Protein AF-A0A7J3DPV1-F1 (afdb_monomer)

pLDDT: mean 88.67, std 12.88, range [51.0, 98.31]

Radius of gyration: 14.08 Å; Cα contacts (8 Å, |Δi|>4): 167; chains: 1; bounding box: 32×33×42 Å

Solvent-accessible surface area (backbone atoms only — not comparable to full-atom values): 6144 Å² total; per-residue (Å²): 134,61,70,71,61,55,53,51,53,58,49,51,57,48,48,58,61,26,59,67,57,33,80,77,38,49,48,84,47,47,68,43,28,28,56,27,31,76,72,37,38,58,82,30,24,80,46,56,32,90,91,45,41,34,71,36,36,49,56,21,22,28,51,88,76,35,44,81,34,60,40,25,26,48,45,30,23,53,53,22,55,77,71,67,37,56,68,51,19,50,51,25,50,56,50,29,50,75,71,64,25,76,93,40,65,99,58,60,56,60,85,73,78,89

Sequence (114 aa):
MNSLKLLKLKYQKLLEQTAKGWSKVAPKTKKERESVYNRGGAECFLDPNPEDKGASRYPICRKTDAQIDCRGLLAAFIRARQQGENDIARKAFNKAKREKCPWTEGKTLEDYGL

Secondary structure (DSSP, 8-state):
--HHHHHHHHHHHHHHHHHHHHHHHS--SHHHHHHHHHHH-GGGEEE--SSSGGG-EEE-B-TTT--B-HHHHHHHHHHHHHHT-HHHHHHHHHHHHHTT-GGGTT--SGGGT-

Structure (mmCIF, N/CA/C/O backbone):
data_AF-A0A7J3DPV1-F1
#
_entry.id   AF-A0A7J3DPV1-F1
#
loop_
_atom_site.group_PDB
_atom_site.id
_atom_site.type_symbol
_atom_site.label_atom_id
_atom_site.label_alt_id
_atom_site.label_comp_id
_atom_site.label_asym_id
_atom_site.label_entity_id
_atom_site.label_seq_id
_atom_site.pdbx_PDB_ins_code
_atom_site.Cartn_x
_atom_site.Cartn_y
_atom_site.Cartn_z
_atom_site.occupancy
_atom_site.B_iso_or_equiv
_atom_site.auth_seq_id
_atom_site.auth_comp_id
_atom_site.auth_asym_id
_atom_site.auth_atom_id
_atom_site.pdbx_PDB_model_num
ATOM 1 N N . MET A 1 1 ? -11.902 19.385 26.164 1.00 51.00 1 MET A N 1
ATOM 2 C CA . MET A 1 1 ? -10.805 18.611 25.527 1.00 51.00 1 MET A CA 1
ATOM 3 C C . MET A 1 1 ? -10.736 18.981 24.051 1.00 51.00 1 MET A C 1
ATOM 5 O O . MET A 1 1 ? -11.767 18.975 23.401 1.00 51.00 1 MET A O 1
ATOM 9 N N . ASN A 1 2 ? -9.562 19.367 23.541 1.00 55.72 2 ASN A N 1
ATOM 10 C CA . ASN A 1 2 ? -9.404 19.931 22.192 1.00 55.72 2 ASN A CA 1
ATOM 11 C C . ASN A 1 2 ? -9.473 18.826 21.112 1.00 55.72 2 ASN A C 1
ATOM 13 O O . ASN A 1 2 ? -8.737 17.842 21.217 1.00 55.72 2 ASN A O 1
ATOM 17 N N . SER A 1 3 ? -10.318 18.985 20.086 1.00 57.88 3 SER A N 1
ATOM 18 C CA . SER A 1 3 ? -10.593 17.974 19.036 1.00 57.88 3 SER A CA 1
ATOM 19 C C . SER A 1 3 ? -9.317 17.441 18.355 1.00 57.88 3 SER A C 1
ATOM 21 O O . SER A 1 3 ? -9.127 16.234 18.193 1.00 57.88 3 SER A O 1
ATOM 23 N N . LEU A 1 4 ? -8.348 18.328 18.110 1.00 57.38 4 LEU A N 1
ATOM 24 C CA . LEU A 1 4 ? -7.014 18.006 17.583 1.00 57.38 4 LEU A CA 1
ATOM 25 C C . LEU A 1 4 ? -6.203 17.041 18.465 1.00 57.38 4 LEU A C 1
ATOM 27 O O . LEU A 1 4 ? -5.452 16.210 17.955 1.00 57.38 4 LEU A O 1
ATOM 31 N N . LYS A 1 5 ? -6.338 17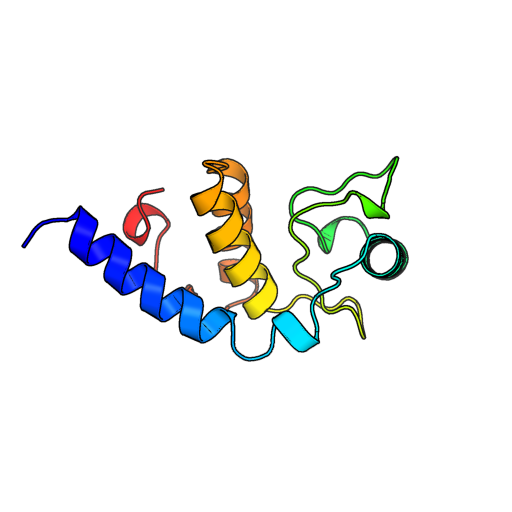.136 19.792 1.00 61.22 5 LYS A N 1
ATOM 32 C CA . LYS A 1 5 ? -5.615 16.280 20.748 1.00 61.22 5 LYS A CA 1
ATOM 33 C C . LYS A 1 5 ? -6.193 14.861 20.743 1.00 61.22 5 LYS A C 1
ATOM 35 O O . LYS A 1 5 ? -5.444 13.891 20.818 1.00 61.22 5 LYS A O 1
ATOM 40 N N . LEU A 1 6 ? -7.513 14.751 20.575 1.00 58.62 6 LEU A N 1
ATOM 41 C CA . LEU A 1 6 ? -8.228 13.481 20.458 1.00 58.62 6 LEU A CA 1
ATOM 42 C C . LEU A 1 6 ? -7.889 12.756 19.146 1.00 58.62 6 LEU A C 1
ATOM 44 O O . LEU A 1 6 ? -7.658 11.548 19.152 1.00 58.62 6 LEU A O 1
ATOM 48 N N . LEU A 1 7 ? -7.804 13.502 18.037 1.00 60.75 7 LEU A N 1
ATOM 49 C CA . LEU A 1 7 ? -7.413 12.966 16.731 1.00 60.75 7 LEU A CA 1
ATOM 50 C C . LEU A 1 7 ? -5.985 12.396 16.773 1.00 60.75 7 LEU A C 1
ATOM 52 O O . LEU A 1 7 ? -5.756 11.271 16.337 1.00 60.75 7 LEU A O 1
ATOM 56 N N . LYS A 1 8 ? -5.043 13.130 17.386 1.00 62.47 8 LYS A N 1
ATOM 57 C CA . LYS A 1 8 ? -3.654 12.680 17.580 1.00 62.47 8 LYS A CA 1
ATOM 58 C C . LYS A 1 8 ? -3.557 11.407 18.432 1.00 62.47 8 LYS A C 1
ATOM 60 O O . LYS A 1 8 ? -2.820 10.502 18.064 1.00 62.47 8 LYS A O 1
ATOM 65 N N . LEU A 1 9 ? -4.332 11.291 19.515 1.00 61.19 9 LEU A N 1
ATOM 66 C CA . LEU A 1 9 ? -4.367 10.087 20.365 1.00 61.19 9 LEU A CA 1
ATOM 67 C C . LEU A 1 9 ? -4.933 8.857 19.635 1.00 61.19 9 LEU A C 1
ATOM 69 O O . LEU A 1 9 ? -4.350 7.774 19.709 1.00 61.19 9 LEU A O 1
ATOM 73 N N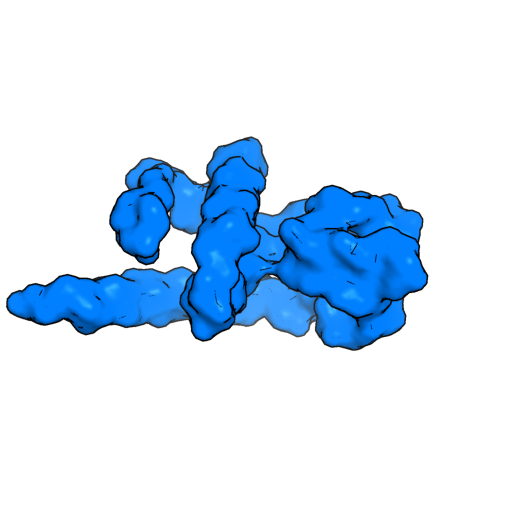 . LYS A 1 10 ? -6.034 9.018 18.886 1.00 66.94 10 LYS A N 1
ATOM 74 C CA . LYS A 1 10 ? -6.592 7.946 18.039 1.00 66.94 10 LYS A CA 1
ATOM 75 C C . LYS A 1 10 ? -5.584 7.496 16.974 1.00 66.94 10 LYS A C 1
ATOM 77 O O . LYS A 1 10 ? -5.437 6.303 16.721 1.00 66.94 10 LYS A O 1
ATOM 82 N N . TYR A 1 11 ? -4.851 8.447 16.402 1.00 65.81 11 TYR A N 1
ATOM 83 C CA . TYR A 1 11 ? -3.815 8.206 15.403 1.00 65.81 11 TYR A CA 1
ATOM 84 C C . TYR A 1 11 ? -2.583 7.482 15.966 1.00 65.81 11 TYR A C 1
ATOM 86 O O . TYR A 1 11 ? -2.060 6.571 15.327 1.00 65.81 11 TYR A O 1
ATOM 94 N N . GLN A 1 12 ? -2.161 7.823 17.187 1.00 64.56 12 GLN A N 1
ATOM 95 C CA . GLN A 1 12 ? -1.057 7.161 17.889 1.00 64.56 12 GLN A CA 1
ATOM 96 C C . GLN A 1 12 ? -1.335 5.661 18.090 1.00 64.56 12 GLN A C 1
ATOM 98 O O . GLN A 1 12 ? -0.482 4.820 17.820 1.00 64.56 12 GLN A O 1
ATOM 103 N N . LYS A 1 13 ? -2.571 5.317 18.472 1.00 67.44 13 LYS A N 1
ATOM 104 C CA . LYS A 1 13 ? -3.002 3.926 18.670 1.00 67.44 13 LYS A CA 1
ATOM 105 C C . LYS A 1 13 ? -3.031 3.126 17.359 1.00 67.44 13 LYS A C 1
ATOM 107 O O . LYS A 1 13 ? -2.667 1.953 17.342 1.00 67.44 13 LYS A O 1
ATOM 112 N N . LEU A 1 14 ? -3.417 3.761 16.249 1.00 66.56 14 LEU A N 1
ATOM 113 C CA . LEU A 1 14 ? -3.347 3.153 14.916 1.00 66.56 14 LEU A CA 1
ATOM 114 C C . LEU A 1 14 ? -1.896 2.929 14.489 1.00 66.56 14 LEU A C 1
ATOM 116 O O . LEU A 1 14 ? -1.560 1.832 14.052 1.00 66.56 14 LEU A O 1
ATOM 120 N N . LEU A 1 15 ? -1.016 3.917 14.677 1.00 64.69 15 LEU A N 1
ATOM 121 C CA . LEU A 1 15 ? 0.419 3.804 14.391 1.00 64.69 15 LEU A CA 1
ATOM 122 C C . LEU A 1 15 ? 1.063 2.609 15.106 1.00 64.69 15 LEU A C 1
ATOM 124 O O . LEU A 1 15 ? 1.805 1.853 14.481 1.00 64.69 15 LEU A O 1
ATOM 128 N N . GLU A 1 16 ? 0.737 2.389 16.379 1.00 62.75 16 GLU A N 1
ATOM 129 C CA . GLU A 1 16 ? 1.214 1.232 17.147 1.00 62.75 16 GLU A CA 1
ATOM 130 C C . GLU A 1 16 ? 0.731 -0.106 16.566 1.00 62.75 16 GLU A C 1
ATOM 132 O O . GLU A 1 16 ? 1.508 -1.060 16.475 1.00 62.75 16 GLU A O 1
ATOM 137 N N . GLN A 1 17 ? -0.529 -0.177 16.123 1.00 63.94 17 GLN A N 1
ATOM 138 C CA . GLN A 1 17 ? -1.079 -1.354 15.438 1.00 63.94 17 GLN A CA 1
ATOM 139 C C . GLN A 1 17 ? -0.419 -1.582 14.070 1.00 63.94 17 GLN A C 1
ATOM 141 O O . GLN A 1 17 ? -0.154 -2.720 13.688 1.00 63.94 17 GLN A O 1
ATOM 146 N N . THR A 1 18 ? -0.101 -0.504 13.352 1.00 63.88 18 THR A N 1
ATOM 147 C CA . THR A 1 18 ? 0.514 -0.556 12.018 1.00 63.88 18 THR A CA 1
ATOM 148 C C . THR A 1 18 ? 1.978 -0.981 12.062 1.00 63.88 18 THR A C 1
ATOM 150 O O . THR A 1 18 ? 2.447 -1.755 11.226 1.00 63.88 18 THR A O 1
ATOM 153 N N . ALA A 1 19 ? 2.724 -0.457 13.036 1.00 60.88 19 ALA A N 1
ATOM 154 C CA . ALA A 1 19 ? 4.160 -0.667 13.155 1.00 60.88 19 ALA A CA 1
ATOM 155 C C . ALA A 1 19 ? 4.511 -2.125 13.489 1.00 60.88 19 ALA A C 1
ATOM 157 O O . ALA A 1 19 ? 5.588 -2.608 13.119 1.00 60.88 19 ALA A O 1
ATOM 158 N N . LYS A 1 20 ? 3.597 -2.857 14.141 1.00 69.44 20 LYS A N 1
ATOM 159 C CA . LYS A 1 20 ? 3.789 -4.265 14.503 1.00 69.44 20 LYS A CA 1
ATOM 160 C C . LYS A 1 20 ? 3.690 -5.171 13.269 1.00 69.44 20 LYS A C 1
ATOM 162 O O . LYS A 1 20 ? 2.641 -5.686 12.896 1.00 69.44 20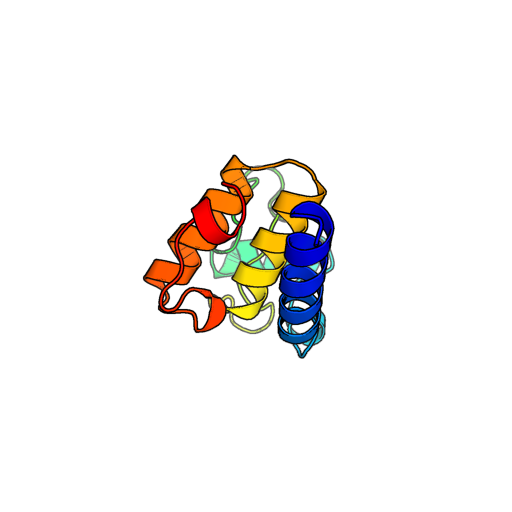 LYS A O 1
ATOM 167 N N . GLY A 1 21 ? 4.837 -5.395 12.634 1.00 81.62 21 GLY A N 1
ATOM 168 C CA . GLY A 1 21 ? 5.034 -6.439 11.626 1.00 81.62 21 GLY A CA 1
ATOM 169 C C . GLY A 1 21 ? 5.036 -5.956 10.179 1.00 81.62 21 GLY A C 1
ATOM 170 O O . GLY A 1 21 ? 5.732 -6.572 9.374 1.00 81.62 21 GLY A O 1
ATOM 171 N N . TRP A 1 22 ? 4.387 -4.831 9.842 1.00 91.69 22 TRP A N 1
ATOM 172 C CA . TRP A 1 22 ? 4.455 -4.288 8.477 1.00 91.69 22 TRP A CA 1
ATOM 173 C C . TRP A 1 22 ? 5.889 -3.963 8.068 1.00 91.69 22 TRP A C 1
ATOM 175 O O . TRP A 1 22 ? 6.336 -4.366 7.004 1.00 91.69 22 TRP A O 1
ATOM 185 N N . SER A 1 23 ? 6.669 -3.345 8.956 1.00 88.25 23 SER A N 1
ATOM 186 C CA . SER A 1 23 ? 8.077 -3.026 8.699 1.00 88.25 23 SER A CA 1
ATOM 187 C C . SER A 1 23 ? 8.953 -4.253 8.403 1.00 88.25 23 SER A C 1
ATOM 189 O O . SER A 1 23 ? 10.049 -4.090 7.872 1.00 88.25 23 SER A O 1
ATOM 191 N N . LYS A 1 24 ? 8.511 -5.476 8.720 1.00 90.56 24 LYS A N 1
ATOM 192 C CA . LYS A 1 24 ? 9.232 -6.715 8.388 1.00 90.56 24 LYS A CA 1
ATOM 193 C C . LYS A 1 24 ? 8.868 -7.244 6.996 1.00 90.56 24 LYS A C 1
ATOM 195 O O . LYS A 1 24 ? 9.718 -7.830 6.330 1.00 90.56 24 LYS A O 1
ATOM 200 N N . VAL A 1 25 ? 7.635 -7.006 6.549 1.00 94.50 25 VAL A N 1
ATOM 201 C CA . VAL A 1 25 ? 7.078 -7.569 5.304 1.00 94.50 25 VAL A CA 1
ATOM 202 C C . VAL A 1 25 ? 6.888 -6.540 4.184 1.00 94.50 25 VAL A C 1
ATOM 204 O O . VAL A 1 25 ? 6.666 -6.929 3.043 1.00 94.50 25 VAL A O 1
ATOM 207 N N . ALA A 1 26 ? 6.990 -5.244 4.473 1.00 94.50 26 ALA A N 1
ATOM 208 C CA . ALA A 1 26 ? 6.852 -4.175 3.491 1.00 94.50 26 ALA A CA 1
ATOM 209 C C . ALA A 1 26 ? 8.029 -4.163 2.499 1.00 94.50 26 ALA A C 1
ATOM 211 O O . ALA A 1 26 ? 9.176 -4.345 2.927 1.00 94.50 26 ALA A O 1
ATOM 212 N N . PRO A 1 27 ? 7.792 -3.873 1.207 1.00 96.06 27 PRO A N 1
ATOM 213 C CA . PRO A 1 27 ? 8.866 -3.571 0.267 1.00 96.06 27 PRO A CA 1
ATOM 214 C C . PRO A 1 27 ? 9.442 -2.177 0.566 1.00 96.06 27 PRO A C 1
ATOM 216 O O . PRO A 1 27 ? 8.778 -1.151 0.392 1.00 96.06 27 PRO A O 1
ATOM 219 N N . LYS A 1 28 ? 10.684 -2.125 1.052 1.00 93.88 28 LYS A N 1
ATOM 220 C CA . LYS A 1 28 ? 11.338 -0.886 1.500 1.00 93.88 28 LYS A CA 1
ATOM 221 C C . LYS A 1 28 ? 12.163 -0.248 0.397 1.00 93.88 28 LYS A C 1
ATOM 223 O O . LYS A 1 28 ? 12.132 0.970 0.241 1.00 93.88 28 LYS A O 1
ATOM 228 N N . THR A 1 29 ? 12.890 -1.071 -0.348 1.00 96.44 29 THR A N 1
ATOM 229 C CA . THR A 1 29 ? 13.822 -0.626 -1.388 1.00 96.44 29 THR A CA 1
ATOM 230 C C . THR A 1 29 ? 13.144 -0.523 -2.752 1.00 96.44 29 THR A C 1
ATOM 232 O O . THR A 1 29 ? 12.125 -1.173 -2.995 1.00 96.44 29 THR A O 1
ATOM 235 N N . LYS A 1 30 ? 13.742 0.247 -3.671 1.00 96.88 30 LYS A N 1
ATOM 236 C CA . LYS A 1 30 ? 13.290 0.347 -5.069 1.00 96.88 30 LYS A CA 1
ATOM 237 C C . LYS A 1 30 ? 13.170 -1.038 -5.725 1.00 96.88 30 LYS A C 1
ATOM 239 O O . LYS A 1 30 ? 12.131 -1.357 -6.292 1.00 96.88 30 LYS A O 1
ATOM 244 N N . LYS A 1 31 ? 14.179 -1.897 -5.536 1.00 97.62 31 LYS A N 1
ATOM 245 C CA . LYS A 1 31 ? 14.208 -3.271 -6.069 1.00 97.62 31 LYS A CA 1
ATOM 246 C C . LYS A 1 31 ? 13.113 -4.168 -5.480 1.00 97.62 31 LYS A C 1
ATOM 248 O O . LYS A 1 31 ? 12.497 -4.946 -6.201 1.00 97.62 31 LYS A O 1
ATOM 253 N N . GLU A 1 32 ? 12.837 -4.064 -4.177 1.00 97.69 32 GLU A N 1
ATOM 254 C CA . GLU A 1 32 ? 11.733 -4.813 -3.557 1.00 97.69 32 GLU A CA 1
ATOM 255 C C . GLU A 1 32 ? 10.372 -4.358 -4.101 1.00 97.69 32 GLU A C 1
ATOM 257 O O . GLU A 1 32 ? 9.506 -5.196 -4.343 1.00 97.69 32 GLU A O 1
ATOM 262 N N . ARG A 1 33 ? 10.179 -3.051 -4.321 1.00 97.88 33 ARG A N 1
ATOM 263 C CA . ARG A 1 33 ? 8.933 -2.514 -4.892 1.00 97.88 33 ARG A CA 1
ATOM 264 C C . ARG A 1 33 ? 8.741 -2.949 -6.335 1.00 97.88 33 ARG A C 1
ATOM 266 O O . ARG A 1 33 ? 7.668 -3.425 -6.677 1.00 97.88 33 ARG A O 1
ATOM 273 N N . GLU A 1 34 ? 9.792 -2.878 -7.141 1.00 97.94 34 GLU A N 1
ATOM 274 C CA . GLU A 1 34 ? 9.780 -3.384 -8.511 1.00 97.94 34 GLU A CA 1
ATOM 275 C C . GLU A 1 34 ? 9.455 -4.885 -8.559 1.00 97.94 34 GLU A C 1
ATOM 277 O O . GLU A 1 34 ? 8.604 -5.310 -9.337 1.00 97.94 34 GLU A O 1
ATOM 282 N N . SER A 1 35 ? 10.049 -5.693 -7.673 1.00 97.75 35 SER A N 1
ATOM 283 C CA . SER A 1 35 ? 9.730 -7.123 -7.559 1.00 97.75 35 SER A CA 1
ATOM 284 C C . SER A 1 35 ? 8.272 -7.381 -7.165 1.00 97.75 35 SER A C 1
ATOM 286 O O . SER A 1 35 ? 7.663 -8.331 -7.659 1.00 97.75 35 SER A O 1
ATOM 288 N N . VAL A 1 36 ? 7.705 -6.575 -6.264 1.00 97.88 36 VAL A N 1
ATOM 289 C CA . VAL A 1 36 ? 6.284 -6.673 -5.894 1.00 97.88 36 VAL A CA 1
ATOM 290 C C . VAL A 1 36 ? 5.398 -6.272 -7.067 1.00 97.88 36 VAL A C 1
ATOM 292 O O . VAL A 1 36 ? 4.473 -7.009 -7.384 1.00 97.88 36 VAL A O 1
ATOM 295 N N . TYR A 1 37 ? 5.711 -5.174 -7.753 1.00 98.00 37 TYR A N 1
ATOM 296 C CA . TYR A 1 37 ? 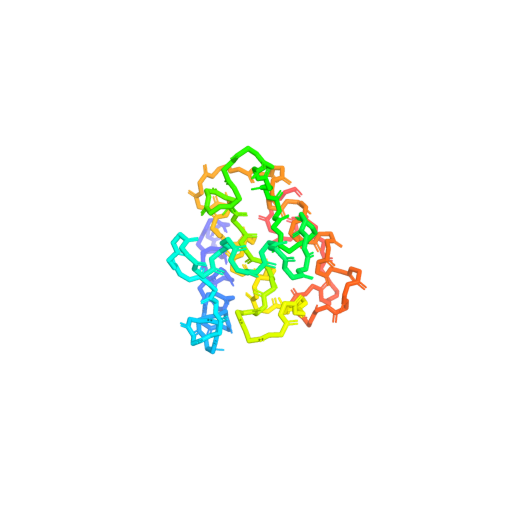4.969 -4.723 -8.929 1.00 98.00 37 TYR A CA 1
ATOM 297 C C . TYR A 1 37 ? 4.993 -5.768 -10.046 1.00 98.00 37 TYR A C 1
ATOM 299 O O . TYR A 1 37 ? 3.972 -6.053 -10.654 1.00 98.00 37 TYR A O 1
ATOM 307 N N . ASN A 1 38 ? 6.142 -6.387 -10.317 1.00 97.12 38 ASN A N 1
ATOM 308 C CA . ASN A 1 38 ? 6.243 -7.398 -11.371 1.00 97.12 38 ASN A CA 1
ATOM 309 C C . ASN A 1 38 ? 5.434 -8.669 -11.069 1.00 97.12 38 ASN A C 1
ATOM 311 O O . ASN A 1 38 ? 5.074 -9.379 -12.000 1.00 97.12 38 ASN A O 1
ATOM 315 N N . ARG A 1 39 ? 5.148 -8.963 -9.793 1.00 97.19 39 ARG A N 1
ATOM 316 C CA . ARG A 1 39 ? 4.377 -10.150 -9.385 1.00 97.19 39 ARG A CA 1
ATOM 317 C C . ARG A 1 39 ? 2.893 -9.875 -9.182 1.00 97.19 39 ARG A C 1
ATOM 319 O O . ARG A 1 39 ? 2.078 -10.685 -9.596 1.00 97.19 39 ARG A O 1
ATOM 326 N N . GLY A 1 40 ? 2.566 -8.774 -8.513 1.00 95.62 40 GLY A N 1
ATOM 327 C CA . GLY A 1 40 ? 1.199 -8.409 -8.135 1.00 95.62 40 GLY A CA 1
ATOM 328 C C . GLY A 1 40 ? 0.658 -7.189 -8.871 1.00 95.62 40 GLY A C 1
ATOM 329 O O . GLY A 1 40 ? -0.411 -6.716 -8.539 1.00 95.62 40 GLY A O 1
ATOM 330 N N . GLY A 1 41 ? 1.390 -6.626 -9.829 1.00 96.88 41 GLY A N 1
ATOM 331 C CA . GLY A 1 41 ? 0.925 -5.508 -10.644 1.00 96.88 41 GLY A CA 1
ATOM 332 C C . GLY A 1 41 ? 0.717 -4.188 -9.892 1.00 96.88 41 GLY A C 1
ATOM 333 O O . GLY A 1 41 ? 1.170 -3.970 -8.763 1.00 96.88 41 GLY A O 1
ATOM 334 N N . ALA A 1 42 ? 0.013 -3.278 -10.569 1.00 97.06 42 ALA A N 1
ATOM 335 C CA . ALA A 1 42 ? -0.274 -1.929 -10.089 1.00 97.06 42 ALA A CA 1
ATOM 336 C C . ALA A 1 42 ? -1.172 -1.907 -8.839 1.00 97.06 42 ALA A C 1
ATOM 338 O O . ALA A 1 42 ? -1.058 -1.003 -8.019 1.00 97.06 42 ALA A O 1
ATOM 339 N N . GLU A 1 43 ? -2.030 -2.912 -8.655 1.00 96.38 43 GLU A N 1
ATOM 340 C CA . GLU A 1 43 ? -2.964 -3.020 -7.525 1.00 96.38 43 GLU A CA 1
ATOM 341 C C . GLU A 1 43 ? -2.284 -3.161 -6.158 1.00 96.38 43 GLU A C 1
ATOM 343 O O . GLU A 1 43 ? -2.914 -2.897 -5.131 1.00 96.38 43 GLU A O 1
ATOM 348 N N . CYS A 1 44 ? -0.999 -3.527 -6.139 1.00 97.75 44 CYS A N 1
ATOM 349 C CA . CYS A 1 44 ? -0.185 -3.583 -4.931 1.00 97.75 44 CYS A CA 1
ATOM 350 C C . CYS A 1 44 ? 0.304 -2.222 -4.428 1.00 97.75 44 CYS A C 1
ATOM 352 O O . CYS A 1 44 ? 0.942 -2.154 -3.370 1.00 97.75 44 CYS A O 1
ATOM 354 N N . PHE A 1 45 ? -0.013 -1.148 -5.149 1.00 98.31 45 PHE A N 1
ATOM 355 C CA . PHE A 1 45 ? 0.365 0.222 -4.840 1.00 98.31 45 PHE A CA 1
ATOM 356 C C . PHE A 1 45 ? -0.860 1.126 -4.966 1.00 98.31 45 PHE A C 1
ATOM 358 O O . PHE A 1 45 ? -1.666 0.979 -5.879 1.00 98.31 45 PHE A O 1
ATOM 365 N N . LEU A 1 46 ? -1.023 2.081 -4.049 1.00 97.81 46 LEU A N 1
ATOM 366 C CA . LEU A 1 46 ? -2.109 3.068 -4.173 1.00 97.81 46 LEU A CA 1
ATOM 367 C C . LEU A 1 46 ? -1.763 4.223 -5.117 1.00 97.81 46 LEU A C 1
ATOM 369 O O . LEU A 1 46 ? -2.653 4.981 -5.505 1.00 97.81 46 LEU A O 1
ATOM 373 N N . ASP A 1 47 ? -0.485 4.333 -5.468 1.00 97.50 47 ASP A N 1
ATOM 374 C CA . ASP A 1 47 ? 0.048 5.273 -6.445 1.00 97.50 47 ASP A CA 1
ATOM 375 C C . ASP A 1 47 ? 1.127 4.562 -7.289 1.00 97.50 47 ASP A C 1
ATOM 377 O O . ASP A 1 47 ? 2.328 4.648 -6.994 1.00 97.50 47 ASP A O 1
ATOM 381 N N . PRO A 1 48 ? 0.698 3.720 -8.248 1.00 97.25 48 PRO A N 1
ATOM 382 C CA . PRO A 1 48 ? 1.592 2.955 -9.106 1.00 97.25 48 PRO A CA 1
ATOM 383 C C . PRO A 1 48 ? 2.255 3.846 -10.161 1.00 97.25 48 PRO A C 1
ATOM 385 O O . PRO A 1 48 ? 1.612 4.713 -10.743 1.00 97.25 48 PRO A O 1
ATOM 388 N N . ASN A 1 49 ? 3.516 3.558 -10.481 1.00 96.94 49 ASN A N 1
ATOM 389 C CA . ASN A 1 49 ? 4.227 4.174 -11.599 1.00 96.94 49 ASN A CA 1
ATOM 390 C C . ASN A 1 49 ? 4.631 3.076 -12.606 1.00 96.94 49 ASN A C 1
ATOM 392 O O . ASN A 1 49 ? 5.556 2.317 -12.325 1.00 96.94 49 ASN A O 1
ATOM 396 N N . PRO A 1 50 ? 3.927 2.929 -13.746 1.00 94.38 50 PRO A N 1
ATOM 397 C CA . PRO A 1 50 ? 4.232 1.895 -14.739 1.00 94.38 50 PRO A CA 1
ATOM 398 C C . PRO A 1 50 ? 5.586 2.067 -15.443 1.00 94.38 50 PRO A C 1
ATOM 400 O O . PRO A 1 50 ? 6.182 1.069 -15.847 1.00 94.38 50 PRO A O 1
ATOM 403 N N . GLU A 1 51 ? 6.067 3.305 -15.576 1.00 96.00 51 GLU A N 1
ATOM 404 C CA . GLU A 1 51 ? 7.331 3.638 -16.248 1.00 96.00 51 GLU A CA 1
ATOM 405 C C . GLU A 1 51 ? 8.538 3.380 -15.334 1.00 96.00 51 GLU A C 1
ATOM 407 O O . GLU A 1 51 ? 9.553 2.843 -15.772 1.00 96.00 51 GLU A O 1
ATOM 412 N N . ASP A 1 52 ? 8.403 3.678 -14.038 1.00 95.25 52 ASP A N 1
ATOM 413 C CA . ASP A 1 52 ? 9.356 3.300 -12.990 1.00 95.25 52 ASP A CA 1
ATOM 414 C C . ASP A 1 52 ? 8.635 2.530 -11.879 1.00 95.25 52 ASP A C 1
ATOM 416 O O . ASP A 1 52 ? 8.262 3.064 -10.831 1.00 95.25 52 ASP A O 1
ATOM 420 N N . LYS A 1 53 ? 8.477 1.223 -12.100 1.00 95.19 53 LYS A N 1
ATOM 421 C CA . LYS A 1 53 ? 7.793 0.302 -11.179 1.00 95.19 53 LYS A CA 1
ATOM 422 C C . LYS A 1 53 ? 8.348 0.367 -9.759 1.00 95.19 53 LYS A C 1
ATOM 424 O O . LYS A 1 53 ? 7.591 0.264 -8.792 1.00 95.19 53 LYS A O 1
ATOM 429 N N . GLY A 1 54 ? 9.658 0.571 -9.623 1.00 91.56 54 GLY A N 1
ATOM 430 C CA . GLY A 1 54 ? 10.333 0.702 -8.336 1.00 91.56 54 GLY A CA 1
ATOM 431 C C . GLY A 1 54 ? 10.059 2.031 -7.621 1.00 91.56 54 GLY A C 1
ATOM 432 O O . GLY A 1 54 ? 10.199 2.097 -6.396 1.00 91.56 54 GLY A O 1
ATOM 433 N N . ALA A 1 55 ? 9.634 3.065 -8.352 1.00 95.12 55 ALA A N 1
ATOM 434 C CA . ALA A 1 55 ? 9.184 4.346 -7.809 1.00 95.12 55 ALA A CA 1
ATOM 435 C C . ALA A 1 55 ? 7.709 4.352 -7.370 1.00 95.12 55 ALA A C 1
ATOM 437 O O . ALA A 1 55 ? 7.274 5.328 -6.757 1.00 95.12 55 ALA A O 1
ATOM 438 N N . SER A 1 56 ? 6.953 3.270 -7.602 1.00 96.12 56 SER A N 1
ATOM 439 C CA . SER A 1 56 ? 5.574 3.141 -7.111 1.00 96.12 56 SER A CA 1
ATOM 440 C C . SER A 1 56 ? 5.491 3.406 -5.599 1.00 96.12 56 SER A C 1
ATOM 442 O O . SER A 1 56 ? 6.290 2.894 -4.795 1.00 96.12 56 SER A O 1
ATOM 444 N N . ARG A 1 57 ? 4.533 4.242 -5.191 1.00 96.94 57 ARG A N 1
ATOM 445 C CA . ARG A 1 57 ? 4.362 4.677 -3.799 1.00 96.94 57 ARG A CA 1
ATOM 446 C C . ARG A 1 57 ? 3.218 3.922 -3.134 1.00 96.94 57 ARG A C 1
ATOM 448 O O . ARG A 1 57 ? 2.395 3.282 -3.779 1.00 96.94 57 ARG A O 1
ATOM 455 N N . TYR A 1 58 ? 3.189 3.995 -1.806 1.00 97.12 58 TYR A N 1
ATOM 456 C CA . TYR A 1 58 ? 2.128 3.394 -0.995 1.00 97.12 58 TYR A CA 1
ATOM 457 C C . TYR A 1 58 ? 1.932 1.893 -1.240 1.00 97.12 58 TYR A C 1
ATOM 459 O O . TYR A 1 58 ? 0.841 1.479 -1.636 1.00 97.12 58 TYR A O 1
ATOM 467 N N . PRO A 1 59 ? 2.976 1.069 -1.016 1.00 97.19 59 PRO A N 1
ATOM 468 C CA . PRO A 1 59 ? 2.833 -0.372 -1.127 1.00 97.19 59 PRO A CA 1
ATOM 469 C C . PRO A 1 59 ? 1.833 -0.881 -0.090 1.00 97.19 59 PRO A C 1
ATOM 471 O O . PRO A 1 59 ? 1.908 -0.525 1.087 1.00 97.19 59 PRO A O 1
ATOM 474 N N . ILE A 1 60 ? 0.932 -1.748 -0.534 1.00 97.75 60 ILE A N 1
ATOM 475 C CA . ILE A 1 60 ? -0.078 -2.396 0.310 1.00 97.75 60 ILE A CA 1
ATOM 476 C C . ILE A 1 60 ? 0.020 -3.921 0.282 1.00 97.75 60 ILE A C 1
ATOM 478 O O . ILE A 1 60 ? -0.610 -4.582 1.104 1.00 97.75 60 ILE A O 1
ATOM 482 N N . CYS A 1 61 ? 0.840 -4.471 -0.614 1.00 97.81 61 CYS A N 1
ATOM 483 C CA . CYS A 1 61 ? 1.152 -5.892 -0.665 1.00 97.81 61 CYS A CA 1
ATOM 484 C C . CYS A 1 61 ? 2.456 -6.237 0.056 1.00 97.81 61 CYS A C 1
ATOM 486 O O . CYS A 1 61 ? 3.409 -5.450 0.073 1.00 97.81 61 CYS A O 1
ATOM 488 N N . ARG A 1 62 ? 2.535 -7.451 0.607 1.00 96.81 62 ARG A N 1
ATOM 489 C CA . ARG A 1 62 ? 3.769 -7.967 1.214 1.00 96.81 62 ARG A CA 1
ATOM 490 C C . ARG A 1 62 ? 4.827 -8.246 0.152 1.00 96.81 62 ARG A C 1
ATOM 492 O O . ARG A 1 62 ? 4.538 -8.730 -0.940 1.00 96.81 62 ARG A O 1
ATOM 499 N N . LYS A 1 63 ? 6.093 -8.051 0.516 1.00 96.06 63 LYS A N 1
ATOM 500 C CA . LYS A 1 63 ? 7.230 -8.357 -0.359 1.00 96.06 63 LYS A CA 1
ATOM 501 C C . LYS A 1 63 ? 7.441 -9.848 -0.610 1.00 96.06 63 LYS A C 1
ATOM 503 O O . LYS A 1 63 ? 8.153 -10.199 -1.541 1.00 96.06 63 LYS A O 1
ATOM 508 N N . THR A 1 64 ? 6.878 -10.727 0.211 1.00 94.56 64 THR A N 1
ATOM 509 C CA . THR A 1 64 ? 7.081 -12.177 0.099 1.00 94.56 64 THR A CA 1
ATOM 510 C C . THR A 1 64 ? 6.204 -12.789 -0.983 1.00 94.56 64 THR A C 1
ATOM 512 O O . THR A 1 64 ? 6.719 -13.509 -1.827 1.00 94.56 64 THR A O 1
ATOM 515 N N . ASP A 1 65 ? 4.921 -12.438 -1.029 1.00 95.31 65 ASP A N 1
ATOM 516 C CA . ASP A 1 65 ? 3.904 -13.109 -1.854 1.00 95.31 65 ASP A CA 1
ATOM 517 C C . ASP A 1 65 ? 3.051 -12.150 -2.699 1.00 95.31 65 ASP A C 1
ATOM 519 O O . ASP A 1 65 ? 2.146 -12.601 -3.393 1.00 95.31 65 ASP A O 1
ATOM 523 N N . ALA A 1 66 ? 3.334 -10.842 -2.653 1.00 96.19 66 ALA A N 1
ATOM 524 C CA . ALA A 1 66 ? 2.559 -9.809 -3.337 1.00 96.19 66 ALA A CA 1
ATOM 525 C C . ALA A 1 66 ? 1.051 -9.845 -3.003 1.00 96.19 66 ALA A C 1
ATOM 527 O O . ALA A 1 66 ? 0.233 -9.375 -3.782 1.00 96.19 66 ALA A O 1
ATOM 528 N N . GLN A 1 67 ? 0.682 -10.357 -1.825 1.00 96.75 67 GLN A N 1
ATOM 529 C CA . GLN A 1 67 ? -0.699 -10.347 -1.347 1.00 96.75 67 GLN A CA 1
ATOM 530 C C . GLN A 1 67 ? -0.978 -9.086 -0.538 1.00 96.75 67 GLN A C 1
ATOM 532 O O . GLN A 1 67 ? -0.117 -8.634 0.230 1.00 96.75 67 GLN A O 1
ATOM 537 N N . ILE A 1 68 ? -2.190 -8.542 -0.682 1.00 96.62 68 ILE A N 1
ATOM 538 C CA . ILE A 1 68 ? -2.651 -7.378 0.080 1.00 96.62 68 ILE A CA 1
ATOM 539 C C . ILE A 1 68 ? -2.592 -7.683 1.580 1.00 96.62 68 ILE A C 1
ATOM 541 O O . ILE A 1 68 ? -2.944 -8.767 2.045 1.00 96.62 68 ILE A O 1
ATOM 545 N N . ASP A 1 69 ? -2.147 -6.697 2.352 1.00 95.19 69 ASP A N 1
ATOM 546 C CA . ASP A 1 69 ? -2.056 -6.786 3.798 1.00 95.19 69 ASP A CA 1
ATOM 547 C C . ASP A 1 69 ? -2.738 -5.583 4.452 1.00 95.19 69 ASP A C 1
ATOM 549 O O . ASP A 1 69 ? -2.433 -4.425 4.147 1.00 95.19 69 ASP A O 1
ATOM 553 N N . CYS A 1 70 ? 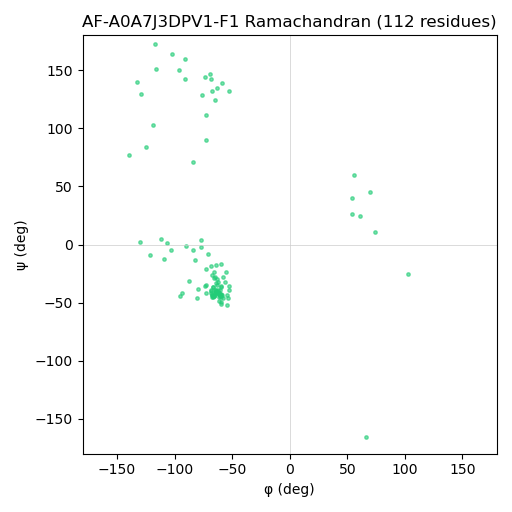-3.628 -5.841 5.410 1.00 94.00 70 CYS A N 1
ATOM 554 C CA . CYS A 1 70 ? -4.327 -4.783 6.136 1.00 94.00 70 CYS A CA 1
ATOM 555 C C . CYS A 1 70 ? -3.386 -3.812 6.854 1.00 94.00 70 CYS A C 1
ATOM 557 O O . CYS A 1 70 ? -3.731 -2.639 7.018 1.00 94.00 70 CYS A O 1
ATOM 559 N N . ARG A 1 71 ? -2.188 -4.267 7.247 1.00 93.69 71 ARG A N 1
ATOM 560 C CA . ARG A 1 71 ? -1.166 -3.402 7.847 1.00 93.69 71 ARG A CA 1
ATOM 561 C C . ARG A 1 71 ? -0.537 -2.477 6.806 1.00 93.69 71 ARG A C 1
ATOM 563 O O . ARG A 1 71 ? -0.234 -1.334 7.132 1.00 93.69 71 ARG A O 1
ATOM 570 N N . GLY A 1 72 ? -0.384 -2.939 5.564 1.00 95.38 72 GLY A N 1
ATOM 571 C CA . GLY A 1 72 ? 0.084 -2.120 4.446 1.00 95.38 72 GLY A CA 1
ATOM 572 C C . GLY A 1 72 ? -0.918 -1.042 4.061 1.00 95.38 72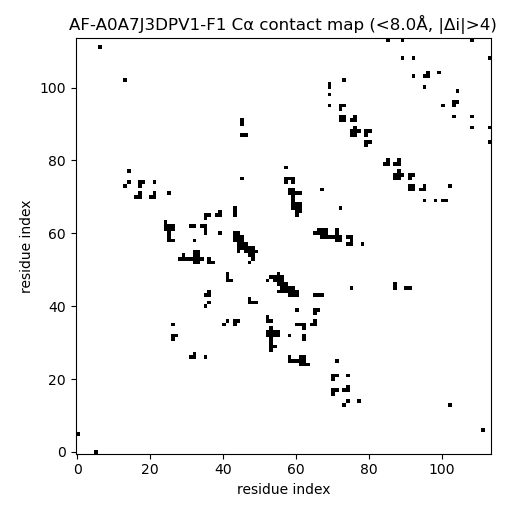 GLY A C 1
ATOM 573 O O . GLY A 1 72 ? -0.548 0.121 3.923 1.00 95.38 72 GLY A O 1
ATOM 574 N N . LEU A 1 73 ? -2.204 -1.394 4.005 1.00 96.38 73 LEU A N 1
ATOM 575 C CA . LEU A 1 73 ? -3.286 -0.430 3.792 1.00 96.38 73 LEU A CA 1
ATOM 576 C C . LEU A 1 73 ? -3.349 0.634 4.897 1.00 96.38 73 LEU A C 1
ATOM 578 O O . LEU A 1 73 ? -3.462 1.822 4.596 1.00 96.38 73 LEU A O 1
ATOM 582 N N . LEU A 1 74 ? -3.220 0.232 6.165 1.00 93.94 74 LEU A N 1
ATOM 583 C CA . LEU A 1 74 ? -3.169 1.177 7.282 1.00 93.94 74 LEU A CA 1
ATOM 584 C C . LEU A 1 74 ? -1.913 2.065 7.220 1.00 93.94 74 LEU A C 1
ATOM 586 O O . LEU A 1 74 ? -2.003 3.274 7.426 1.00 93.94 74 LEU A O 1
ATOM 590 N N . ALA A 1 75 ? -0.751 1.502 6.878 1.00 94.19 75 ALA A N 1
ATOM 591 C CA . ALA A 1 75 ? 0.488 2.267 6.724 1.00 94.19 75 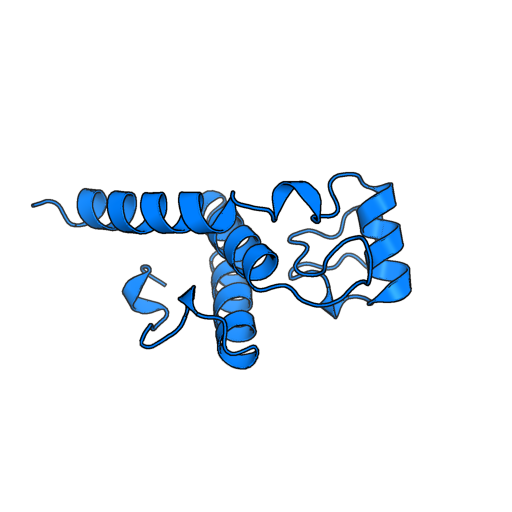ALA A CA 1
ATOM 592 C C . ALA A 1 75 ? 0.375 3.301 5.603 1.00 94.19 75 ALA A C 1
ATOM 594 O O . ALA A 1 75 ? 0.813 4.442 5.766 1.00 94.19 75 ALA A O 1
ATOM 595 N N . ALA A 1 76 ? -0.241 2.915 4.487 1.00 95.88 76 ALA A N 1
ATOM 596 C CA . ALA A 1 76 ? -0.478 3.807 3.371 1.00 95.88 76 ALA A CA 1
A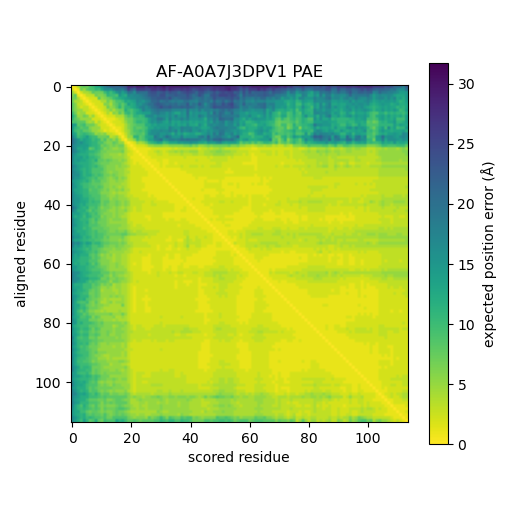TOM 597 C C . ALA A 1 76 ? -1.452 4.934 3.741 1.00 95.88 76 ALA A C 1
ATOM 599 O O . ALA A 1 76 ? -1.152 6.094 3.476 1.00 95.88 76 ALA A O 1
ATOM 600 N N . PHE A 1 77 ? -2.552 4.612 4.432 1.00 95.12 77 PHE A N 1
ATOM 601 C CA . PHE A 1 77 ? -3.509 5.591 4.953 1.00 95.12 77 PHE A CA 1
ATOM 602 C C . PHE A 1 77 ? -2.829 6.650 5.833 1.00 95.12 77 PHE A C 1
ATOM 604 O O . PHE A 1 77 ? -2.954 7.850 5.594 1.00 95.12 77 PHE A O 1
ATOM 611 N N . ILE A 1 78 ? -2.062 6.198 6.826 1.00 90.88 78 ILE A N 1
ATOM 612 C CA . ILE A 1 78 ? -1.317 7.045 7.764 1.00 90.88 78 ILE A CA 1
ATOM 613 C C . ILE A 1 78 ? -0.316 7.931 7.016 1.00 90.88 78 ILE A C 1
ATOM 615 O O . ILE A 1 78 ? -0.294 9.150 7.190 1.00 90.88 78 ILE A O 1
ATOM 619 N N . ARG A 1 79 ? 0.511 7.344 6.147 1.00 93.06 79 ARG A N 1
ATOM 620 C CA . ARG A 1 79 ? 1.527 8.112 5.424 1.00 93.06 79 ARG A CA 1
ATOM 621 C C . ARG A 1 79 ? 0.901 9.158 4.501 1.00 93.06 79 ARG A C 1
ATOM 623 O O . ARG A 1 79 ? 1.372 10.290 4.493 1.00 93.06 79 ARG A O 1
ATOM 630 N N . ALA A 1 80 ? -0.175 8.808 3.801 1.00 95.12 80 ALA A N 1
ATOM 631 C CA . ALA A 1 80 ? -0.894 9.733 2.933 1.00 95.12 80 ALA A CA 1
ATOM 632 C C . ALA A 1 80 ? -1.463 10.914 3.732 1.00 95.12 80 ALA A C 1
ATOM 634 O O . ALA A 1 80 ? -1.279 12.068 3.354 1.00 95.12 80 ALA A O 1
ATOM 635 N N . ARG A 1 81 ? -2.041 10.652 4.914 1.00 91.12 81 ARG A N 1
ATOM 636 C CA . ARG A 1 81 ? -2.508 11.708 5.830 1.00 91.12 81 ARG A CA 1
ATOM 637 C C . ARG A 1 81 ? -1.378 12.618 6.309 1.00 91.12 81 ARG A C 1
ATOM 639 O O . ARG A 1 81 ? -1.564 13.829 6.342 1.00 91.12 81 ARG A O 1
ATOM 646 N N . GLN A 1 82 ? -0.210 12.066 6.648 1.00 88.81 82 GLN A N 1
ATOM 647 C CA . GLN A 1 82 ? 0.966 12.865 7.031 1.00 88.81 82 GLN A CA 1
ATOM 648 C C . GLN A 1 82 ? 1.460 13.775 5.906 1.00 88.81 82 GLN A C 1
ATOM 650 O O . GLN A 1 82 ? 1.986 14.846 6.189 1.00 88.81 82 GLN A O 1
ATOM 655 N N . GLN A 1 83 ? 1.310 13.344 4.653 1.00 91.44 83 GLN A N 1
ATOM 656 C CA . GLN A 1 83 ? 1.730 14.103 3.475 1.00 91.44 83 GLN A CA 1
ATOM 657 C C . GLN A 1 83 ? 0.635 15.031 2.926 1.00 91.44 83 GLN A C 1
ATOM 659 O O . GLN A 1 83 ? 0.886 15.755 1.971 1.00 91.44 83 GLN A O 1
ATOM 664 N N . GLY A 1 84 ? -0.563 15.039 3.524 1.00 92.81 84 GLY A N 1
ATOM 665 C CA . GLY A 1 84 ? -1.701 15.821 3.031 1.00 92.81 84 GLY A CA 1
ATOM 666 C C . GLY A 1 84 ? -2.355 15.254 1.763 1.00 92.81 84 GLY A C 1
ATOM 667 O O . GLY A 1 84 ? -3.215 15.902 1.174 1.00 92.81 84 GLY A O 1
ATOM 668 N N . GLU A 1 85 ? -2.000 14.033 1.360 1.00 95.81 85 GLU A N 1
ATOM 669 C CA . GLU A 1 85 ? -2.507 13.348 0.166 1.00 95.81 85 GLU A CA 1
ATOM 670 C C . GLU A 1 85 ? -3.844 12.655 0.487 1.00 95.81 85 GLU A C 1
ATOM 672 O O . GLU A 1 85 ? -3.954 11.434 0.643 1.00 95.81 85 GLU A O 1
ATOM 677 N N . ASN A 1 86 ? -4.888 13.465 0.683 1.00 94.19 86 ASN A N 1
ATOM 678 C CA . ASN A 1 86 ? -6.198 12.992 1.139 1.00 94.19 86 ASN A CA 1
ATOM 679 C C . ASN A 1 86 ? -6.880 12.030 0.154 1.00 94.19 86 ASN A C 1
ATOM 681 O O . ASN A 1 86 ? -7.632 11.157 0.583 1.00 94.19 86 ASN A O 1
ATOM 685 N N . ASP A 1 87 ? -6.627 12.154 -1.147 1.00 96.94 87 ASP A N 1
ATOM 686 C CA . ASP A 1 87 ? -7.150 11.241 -2.165 1.00 96.94 87 ASP A CA 1
ATOM 687 C C . ASP A 1 87 ? -6.575 9.823 -1.987 1.00 96.94 87 ASP A C 1
ATOM 689 O O . ASP A 1 87 ? -7.327 8.844 -1.987 1.00 96.94 87 ASP A O 1
ATOM 693 N N . ILE A 1 88 ? -5.269 9.705 -1.729 1.00 97.62 88 ILE A N 1
ATOM 694 C CA . ILE A 1 88 ? -4.599 8.428 -1.459 1.00 97.62 88 ILE A CA 1
ATOM 695 C C . ILE A 1 88 ? -5.065 7.856 -0.122 1.00 97.62 88 ILE A C 1
ATOM 697 O O . ILE A 1 88 ? -5.347 6.659 -0.029 1.00 97.62 88 ILE A O 1
ATOM 701 N N . ALA A 1 89 ? -5.239 8.698 0.899 1.00 96.12 89 ALA A N 1
ATOM 702 C CA . ALA A 1 89 ? -5.802 8.263 2.173 1.00 96.12 89 ALA A CA 1
ATOM 703 C C . ALA A 1 89 ? -7.220 7.683 1.995 1.00 96.12 89 ALA A C 1
ATOM 705 O O . ALA A 1 89 ? -7.507 6.587 2.480 1.00 96.12 89 ALA A O 1
ATOM 706 N N . ARG A 1 90 ? -8.098 8.346 1.227 1.00 97.12 90 ARG A N 1
ATOM 707 C CA . ARG A 1 90 ? -9.432 7.805 0.904 1.00 97.12 90 ARG A CA 1
ATOM 708 C C . ARG A 1 90 ? -9.341 6.479 0.144 1.00 97.12 90 ARG A C 1
ATOM 710 O O . ARG A 1 90 ? -10.061 5.541 0.486 1.00 97.12 90 ARG A O 1
ATOM 717 N N . LYS A 1 91 ? -8.444 6.362 -0.846 1.00 97.88 91 LYS A N 1
ATOM 718 C CA . LYS A 1 91 ? -8.202 5.103 -1.583 1.00 97.88 91 LYS A CA 1
ATOM 719 C C . LYS A 1 91 ? -7.786 3.972 -0.635 1.00 97.88 91 LYS A C 1
ATOM 721 O O . LYS A 1 91 ? -8.353 2.881 -0.718 1.00 97.88 91 LYS A O 1
ATOM 726 N N . ALA A 1 92 ? -6.857 4.242 0.286 1.00 97.19 92 ALA A N 1
ATOM 727 C CA . ALA A 1 92 ? -6.377 3.281 1.278 1.00 97.19 92 ALA A CA 1
ATOM 728 C C . ALA A 1 92 ? -7.515 2.776 2.174 1.00 97.19 92 ALA A C 1
ATOM 730 O O . ALA A 1 92 ? -7.703 1.569 2.316 1.00 97.19 92 ALA A O 1
ATOM 731 N N . PHE A 1 93 ? -8.309 3.700 2.724 1.00 96.69 93 PHE A N 1
ATOM 732 C CA . PHE A 1 93 ? -9.445 3.378 3.586 1.00 96.69 93 PHE A CA 1
ATOM 733 C C . PHE A 1 93 ? -10.506 2.554 2.853 1.00 96.69 93 PHE A C 1
ATOM 735 O O . PHE A 1 93 ? -10.929 1.504 3.333 1.00 96.69 93 PHE A O 1
ATOM 742 N N . ASN A 1 94 ? -10.902 2.984 1.653 1.00 97.31 94 ASN A N 1
ATOM 743 C CA . ASN A 1 94 ? -11.920 2.290 0.870 1.00 97.31 94 ASN A CA 1
ATOM 744 C C . ASN A 1 94 ? -11.470 0.883 0.470 1.00 97.31 94 ASN A C 1
ATOM 746 O O . ASN A 1 94 ? -12.271 -0.051 0.513 1.00 97.31 94 ASN A O 1
ATOM 750 N N . LYS A 1 95 ? -10.192 0.704 0.106 1.00 97.81 95 LYS A N 1
ATOM 751 C CA . LYS A 1 95 ? -9.652 -0.629 -0.185 1.00 97.81 95 LYS A CA 1
ATOM 752 C C . LYS A 1 95 ? -9.609 -1.482 1.084 1.00 97.81 95 LYS A C 1
ATOM 754 O O . LYS A 1 95 ? -10.110 -2.594 1.048 1.00 97.81 95 LYS A O 1
ATOM 759 N N . ALA A 1 9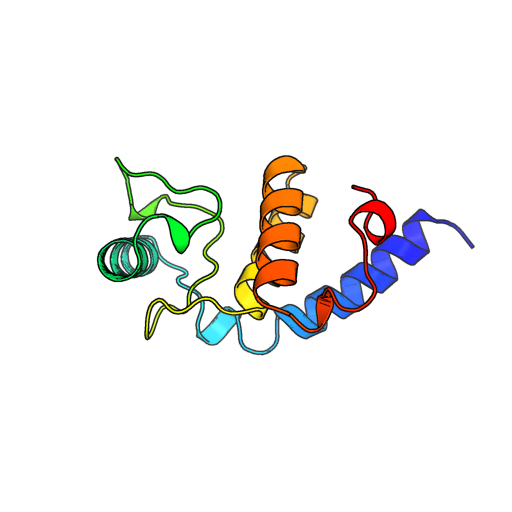6 ? -9.176 -0.944 2.221 1.00 96.50 96 ALA A N 1
ATOM 760 C CA . ALA A 1 96 ? -9.212 -1.655 3.502 1.00 96.50 96 ALA A CA 1
ATOM 761 C C . ALA A 1 96 ? -10.612 -2.079 3.950 1.00 96.50 96 ALA A C 1
ATOM 763 O O . ALA A 1 96 ? -10.770 -3.181 4.471 1.00 96.50 96 ALA A O 1
ATOM 764 N N . LYS A 1 97 ? -11.632 -1.258 3.690 1.00 95.81 97 LYS A N 1
ATOM 765 C CA . LYS A 1 97 ? -13.027 -1.615 3.962 1.00 95.81 97 LYS A CA 1
ATOM 766 C C . LYS A 1 97 ? -13.497 -2.783 3.091 1.00 95.81 97 LYS A C 1
ATOM 768 O O . LYS A 1 97 ? -14.158 -3.685 3.596 1.00 95.81 97 LYS A O 1
ATOM 773 N N . ARG A 1 98 ? -13.117 -2.807 1.805 1.00 96.62 98 ARG A N 1
ATOM 774 C CA . ARG A 1 98 ? -13.400 -3.937 0.897 1.00 96.62 98 ARG A CA 1
ATOM 775 C C . ARG A 1 98 ? -12.697 -5.224 1.331 1.00 96.62 98 ARG A C 1
ATOM 777 O O . ARG A 1 98 ? -13.326 -6.274 1.329 1.00 96.62 98 ARG A O 1
ATOM 784 N N . GLU A 1 99 ? -11.448 -5.119 1.778 1.00 95.81 99 GLU A N 1
ATOM 785 C CA . GLU A 1 99 ? -10.664 -6.240 2.324 1.00 95.81 99 GLU A CA 1
ATOM 786 C C . GLU A 1 99 ? -11.064 -6.622 3.764 1.00 95.81 99 GLU A C 1
ATOM 788 O O . GLU A 1 99 ? -10.427 -7.475 4.379 1.00 95.81 99 GLU A O 1
ATOM 793 N N . LYS A 1 100 ? -12.105 -5.988 4.330 1.00 95.19 100 LYS A N 1
ATOM 794 C CA . LYS A 1 100 ? -12.612 -6.227 5.693 1.00 95.19 100 LYS A CA 1
ATOM 795 C C . LYS A 1 100 ? -11.529 -6.092 6.771 1.00 95.19 100 LYS A C 1
ATOM 797 O O . LYS A 1 100 ? -11.476 -6.856 7.732 1.00 95.19 100 LYS A O 1
ATOM 802 N N . CYS A 1 101 ? -10.654 -5.100 6.624 1.00 92.12 101 CYS A N 1
ATOM 803 C CA . CYS A 1 101 ? -9.587 -4.866 7.583 1.00 92.12 101 CYS A CA 1
ATOM 804 C C . CYS A 1 101 ? -10.144 -4.405 8.943 1.00 92.12 101 CYS A C 1
ATOM 806 O O . CYS A 1 101 ? -10.906 -3.432 8.972 1.00 92.12 101 CYS A O 1
ATOM 808 N N . PRO A 1 102 ? -9.697 -4.990 10.076 1.00 90.38 102 PRO A N 1
ATOM 809 C CA . PRO A 1 102 ? -10.255 -4.698 11.405 1.00 90.38 102 PRO A CA 1
ATOM 810 C C . PRO A 1 102 ? -10.233 -3.217 11.797 1.00 90.38 102 PRO A C 1
ATOM 812 O O . PRO A 1 102 ? -11.127 -2.722 12.470 1.00 90.38 102 PRO A O 1
ATOM 815 N N . TRP A 1 103 ? -9.233 -2.463 11.333 1.00 87.69 103 TRP A N 1
ATOM 816 C CA . TRP A 1 103 ? -9.104 -1.038 11.651 1.00 87.69 103 TRP A CA 1
ATOM 817 C C . TRP A 1 103 ? -10.156 -0.147 10.967 1.00 87.69 103 TRP A C 1
ATOM 819 O O . TRP A 1 103 ? -10.244 1.033 11.298 1.00 87.69 103 TRP A O 1
ATOM 829 N N . THR A 1 104 ? -10.949 -0.698 10.041 1.00 91.31 104 THR A N 1
ATOM 830 C CA . THR A 1 104 ? -12.059 -0.007 9.360 1.00 91.31 104 THR A CA 1
ATOM 831 C C . THR A 1 104 ? -13.441 -0.403 9.887 1.00 91.31 104 THR A C 1
ATOM 833 O O . THR A 1 104 ? -14.449 0.165 9.460 1.00 91.31 104 THR A O 1
ATOM 836 N N . GLU A 1 105 ? -13.515 -1.367 10.808 1.00 89.75 105 GLU A N 1
ATOM 837 C CA . GLU A 1 105 ? -14.778 -1.896 11.320 1.00 89.75 105 GLU A CA 1
ATOM 838 C C . GLU A 1 105 ? -15.566 -0.827 12.086 1.00 89.75 105 GLU A C 1
ATOM 840 O O . GLU A 1 105 ? -15.062 -0.194 13.017 1.00 89.75 105 GLU A O 1
ATOM 845 N N . GLY A 1 106 ? -16.812 -0.595 11.662 1.00 88.56 106 GLY A N 1
ATOM 846 C CA . GLY A 1 106 ? -17.668 0.438 12.248 1.00 88.56 106 GLY A CA 1
ATOM 847 C C . GLY A 1 106 ? -17.107 1.858 12.108 1.00 88.56 106 GLY A C 1
ATOM 848 O O . GLY A 1 106 ? -17.418 2.709 12.942 1.00 88.56 106 GLY A O 1
ATOM 849 N N . LYS A 1 107 ? -16.247 2.108 11.106 1.00 88.88 107 LYS A N 1
ATOM 850 C CA . LYS A 1 107 ? -15.666 3.426 10.824 1.00 88.88 107 LYS A CA 1
ATOM 851 C C . LYS A 1 107 ? -16.087 3.989 9.472 1.00 88.88 107 LYS A C 1
ATOM 853 O O . LYS A 1 107 ? -16.337 3.258 8.501 1.00 88.88 107 LYS A O 1
ATOM 858 N N . THR A 1 108 ? -16.117 5.313 9.405 1.00 91.44 108 THR A N 1
ATOM 859 C CA . THR A 1 108 ? -16.275 6.104 8.181 1.00 91.44 108 THR A CA 1
ATOM 860 C C . THR A 1 108 ? -15.033 6.965 7.943 1.00 91.44 108 THR A C 1
ATOM 862 O O . THR A 1 108 ? -14.127 7.015 8.769 1.00 91.44 108 THR A O 1
ATOM 865 N N . LEU A 1 109 ? -14.956 7.630 6.790 1.00 88.31 109 LEU A N 1
ATOM 866 C CA . LEU A 1 109 ? -13.883 8.588 6.503 1.00 88.31 109 LEU A CA 1
ATOM 867 C C . LEU A 1 109 ? -13.934 9.807 7.449 1.00 88.31 109 LEU A C 1
ATOM 869 O O . LEU A 1 109 ? -12.885 10.295 7.877 1.00 88.31 109 LEU A O 1
ATOM 873 N N . GLU A 1 110 ? -15.137 10.209 7.866 1.00 88.00 110 GLU A N 1
ATOM 874 C CA . GLU A 1 110 ? -15.383 11.343 8.765 1.00 88.00 110 GLU A CA 1
ATOM 875 C C . GLU A 1 110 ? -14.754 11.131 10.146 1.00 88.00 110 GLU A C 1
ATOM 877 O O . GLU A 1 110 ? -14.195 12.068 10.718 1.00 88.00 110 GLU A O 1
ATOM 882 N N . ASP A 1 111 ? -14.734 9.885 10.643 1.00 85.00 111 ASP A N 1
ATOM 883 C CA . ASP A 1 111 ? -14.046 9.513 11.890 1.00 85.00 111 ASP A CA 1
ATOM 884 C C . ASP A 1 111 ? -12.557 9.900 11.888 1.00 85.00 111 ASP A C 1
ATOM 886 O O . ASP A 1 111 ? -11.942 10.064 12.950 1.00 85.00 111 ASP A O 1
ATOM 890 N N . TYR A 1 112 ? -11.975 10.041 10.695 1.00 81.88 112 TYR A N 1
ATOM 891 C CA . TYR A 1 112 ? -10.587 10.422 10.481 1.00 81.88 112 TYR A CA 1
ATOM 892 C C . TYR A 1 112 ? -10.416 11.853 9.977 1.00 81.88 112 TYR A C 1
ATOM 894 O O . TYR A 1 112 ? -9.273 12.261 9.766 1.00 81.88 112 TYR A O 1
ATOM 902 N N . GLY A 1 113 ? -11.494 12.620 9.796 1.00 82.44 113 GLY A N 1
ATOM 903 C CA . GLY A 1 113 ? -11.455 13.960 9.209 1.00 82.44 113 GLY A CA 1
ATOM 904 C C . GLY A 1 113 ? -11.121 13.938 7.716 1.00 82.44 113 GLY A C 1
ATOM 905 O O . GLY A 1 113 ? -10.233 14.680 7.276 1.00 82.44 113 GLY A O 1
ATOM 906 N N . LEU A 1 114 ? -11.765 13.028 6.979 1.00 80.62 114 LEU A N 1
ATOM 907 C CA . LEU A 1 114 ? -11.805 12.949 5.518 1.00 80.62 114 LEU A CA 1
ATOM 908 C C . LEU A 1 114 ? -13.257 13.027 5.053 1.00 80.62 114 LEU A C 1
ATOM 910 O O . LEU A 1 114 ? -14.091 12.275 5.582 1.00 80.62 114 LEU A O 1
#

Foldseek 3Di:
DDPVVVLVVLLVVLCVVLVPCCVVFPQDFLVLQLQLCVQQNPVQALAADPVRSSPGHQGQAGSPRSDGDLSSLSVQLSVCVVVVVVVSNVVSLVVSVVVVPVVNVPDDVVVNPD

Mean predicted aligned error: 5.35 Å